Protein AF-A0A2C9JWJ2-F1 (afdb_monomer)

pLDDT: mean 86.5, std 15.66, range [28.59, 97.75]

Sequence (155 aa):
MFPVQCCSLRPDGSKEAERLYRRLQAEPNRHSLLKAHLTRERLDSHKKLKTKFGGSLAHCIRSGCLNTDSPVGIYASDPDAYKTFCDLFLPIIKDYHEVNEVNHSSKDFGAKSIRQEIFELDNDRIESTRVSVARSLEGLPFPPLLTLEKRYYVC

InterPro domains:
  IPR000749 ATP:guanido phosphotransferase [PTHR11547] (22-151)
  IPR014746 Glutamine synthetase/guanido kinase, catalytic domain [SSF55931] (120-152)
  IPR022413 ATP:guanido phosphotransferase, N-terminal [PF02807] (29-94)
  IPR022413 ATP:guanido phosphotransferase, N-terminal [PS51509] (16-98)
  IPR022414 ATP:guanido phosphotransferase, catalytic domain [PS51510] (125-155)
  IPR036802 ATP:guanido phosphotransferase, N-terminal domain superfamily [G3DSA:1.10.135.10] (11-100)
  IPR036802 ATP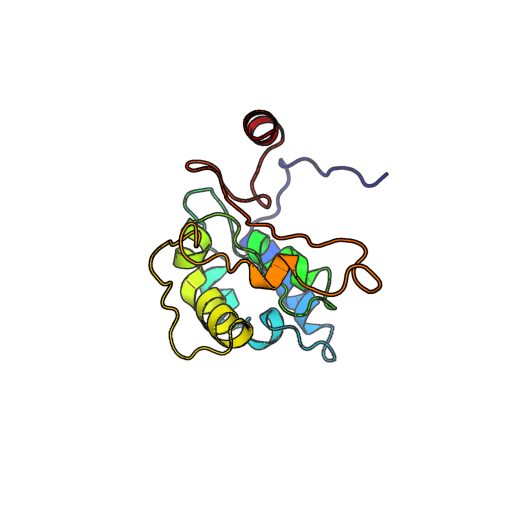:guanido phosphotransferase, N-terminal domain superfamily [SSF48034] (19-105)

Nearest PDB structures (foldseek):
  5u92-assembly1_A  TM=7.948E-01  e=2.588E-08  Polybetes pythagoricus
  4bg4-assembly1_A  TM=8.015E-01  e=3.712E-08  Penaeus vannamei
  1sd0-assembly1_A  TM=7.660E-01  e=2.438E-08  Limulus polyphemus
  1p52-assembly1_A  TM=8.009E-01  e=6.372E-08  Limulus polyphemus
  1rl9-assembly1_A  TM=7.642E-01  e=5.651E-08  Limulus polyphemus

Radius of gyration: 19.35 Å; Cα contacts (8 Å, |Δi|>4): 157; chains: 1; bounding box: 47×38×53 Å

Structure (mmCIF, N/CA/C/O backbone):
data_AF-A0A2C9JWJ2-F1
#
_entry.id   AF-A0A2C9JWJ2-F1
#
loop_
_atom_site.group_PDB
_atom_site.id
_atom_site.type_symbol
_atom_site.label_atom_id
_atom_site.label_alt_id
_atom_site.label_comp_id
_atom_site.label_asym_id
_atom_site.label_entity_id
_atom_site.label_seq_id
_atom_site.pdbx_PDB_ins_code
_atom_site.Cartn_x
_atom_site.Cartn_y
_atom_site.Cartn_z
_atom_site.occupancy
_atom_site.B_iso_or_equiv
_atom_site.auth_seq_id
_atom_site.auth_comp_id
_atom_site.auth_asym_id
_atom_site.auth_atom_id
_atom_site.pdbx_PDB_model_num
ATOM 1 N N . MET A 1 1 ? -20.471 9.208 -14.717 1.00 31.77 1 MET A N 1
ATOM 2 C CA . MET A 1 1 ? -19.671 10.328 -14.179 1.00 31.77 1 MET A CA 1
ATOM 3 C C . MET A 1 1 ? -19.720 10.223 -12.659 1.00 31.77 1 MET A C 1
ATOM 5 O O . MET A 1 1 ? -20.707 10.626 -12.063 1.00 31.77 1 MET A O 1
ATOM 9 N N . PHE A 1 2 ? -18.756 9.538 -12.037 1.00 28.59 2 PHE A N 1
ATOM 10 C CA . PHE A 1 2 ? -18.747 9.392 -10.577 1.00 28.59 2 PHE A CA 1
ATOM 11 C C . PHE A 1 2 ? -18.278 10.714 -9.962 1.00 28.59 2 PHE A C 1
ATOM 13 O O . PHE A 1 2 ? -17.233 11.216 -10.382 1.00 28.59 2 PHE A O 1
ATOM 20 N N . PRO A 1 3 ? -19.029 11.311 -9.025 1.00 34.53 3 PRO A N 1
ATOM 21 C CA . PRO A 1 3 ? -18.628 12.569 -8.425 1.00 34.53 3 PRO A CA 1
ATOM 22 C C . PRO A 1 3 ? -17.312 12.356 -7.676 1.00 34.53 3 PRO A C 1
ATOM 24 O O . PRO A 1 3 ? -17.209 11.503 -6.795 1.00 34.53 3 PRO A O 1
ATOM 27 N N . VAL A 1 4 ? -16.297 13.139 -8.045 1.00 41.62 4 VAL A N 1
ATOM 28 C CA . VAL A 1 4 ? -15.074 13.320 -7.263 1.00 41.62 4 VAL A CA 1
ATOM 29 C C . VAL A 1 4 ? -15.473 13.938 -5.929 1.00 41.62 4 VAL A C 1
ATOM 31 O O . VAL A 1 4 ? -15.631 15.149 -5.792 1.00 41.62 4 VAL A O 1
ATOM 34 N N . GLN A 1 5 ? -15.738 13.077 -4.951 1.00 37.66 5 GLN A N 1
ATOM 35 C CA . GLN A 1 5 ? -16.144 13.500 -3.626 1.00 37.66 5 GLN A CA 1
ATOM 36 C C . GLN A 1 5 ? -14.987 14.283 -3.000 1.00 37.66 5 GLN A C 1
ATOM 38 O O . GLN A 1 5 ? -13.907 13.755 -2.736 1.00 37.66 5 GLN A O 1
ATOM 43 N N . CYS A 1 6 ? -15.233 15.582 -2.857 1.00 34.53 6 CYS A N 1
ATOM 44 C CA . CYS A 1 6 ? -14.332 16.593 -2.339 1.00 34.53 6 CYS A CA 1
ATOM 45 C C . CYS A 1 6 ? -13.671 16.134 -1.023 1.00 34.53 6 CYS A C 1
ATOM 47 O O . CYS A 1 6 ? -14.335 15.608 -0.128 1.00 34.53 6 CYS A O 1
ATOM 49 N N . CYS A 1 7 ? -12.358 16.356 -0.897 1.00 45.22 7 CYS A N 1
ATOM 50 C CA . CYS A 1 7 ? -11.502 15.973 0.240 1.00 45.22 7 CYS A CA 1
ATOM 51 C C . CYS A 1 7 ? -11.943 16.503 1.624 1.00 45.22 7 CYS A C 1
ATOM 53 O O . CYS A 1 7 ? -11.316 16.150 2.627 1.00 45.22 7 CYS A O 1
ATOM 55 N N . SER A 1 8 ? -12.974 17.347 1.693 1.00 37.84 8 SER A N 1
ATOM 56 C CA . SER A 1 8 ? -13.389 18.122 2.868 1.00 37.84 8 SER A CA 1
ATOM 57 C C . SER A 1 8 ? -14.313 17.389 3.848 1.00 37.84 8 SER A C 1
ATOM 59 O O . SER A 1 8 ? -14.487 17.864 4.965 1.00 37.84 8 SER A O 1
ATOM 61 N N . LEU A 1 9 ? -14.860 16.221 3.493 1.00 38.97 9 LEU A N 1
ATOM 62 C CA . LEU A 1 9 ? -15.733 15.424 4.373 1.00 38.97 9 LEU A CA 1
ATOM 63 C C . LEU A 1 9 ? -15.189 14.009 4.582 1.00 38.97 9 LEU A C 1
ATOM 65 O O . LEU A 1 9 ? -15.927 13.027 4.503 1.00 38.97 9 LEU A O 1
ATOM 69 N N . ARG A 1 10 ? -13.876 13.873 4.813 1.00 54.56 10 ARG A N 1
ATOM 70 C CA . ARG A 1 10 ? -13.324 12.561 5.162 1.00 54.56 10 ARG A CA 1
ATOM 71 C C . ARG A 1 10 ? -13.861 12.159 6.543 1.00 54.56 10 ARG A C 1
ATOM 73 O O . ARG A 1 10 ? -13.571 12.866 7.509 1.00 54.56 10 ARG A O 1
ATOM 80 N N . PRO A 1 11 ? -14.638 11.063 6.659 1.00 58.69 11 PRO A N 1
ATOM 81 C CA . PRO A 1 11 ? -15.038 10.548 7.960 1.00 58.69 11 PRO A CA 1
ATOM 82 C C . PRO A 1 11 ? -13.790 10.290 8.806 1.00 58.69 11 PRO A C 1
ATOM 84 O O . PRO A 1 11 ? -12.715 10.016 8.265 1.00 58.69 11 PRO A O 1
ATOM 87 N N . ASP A 1 12 ? -13.940 10.392 10.128 1.00 81.12 12 ASP A N 1
ATOM 88 C CA . ASP A 1 12 ? -12.898 10.032 11.090 1.00 81.12 12 ASP A CA 1
ATOM 89 C C . ASP A 1 12 ? -12.196 8.741 10.639 1.00 81.12 12 ASP A C 1
ATOM 91 O O . ASP A 1 12 ? -12.841 7.704 10.452 1.00 81.12 12 ASP A O 1
ATOM 95 N N . GLY A 1 13 ? -10.878 8.826 10.428 1.00 83.88 13 GLY A N 1
ATOM 96 C CA . GLY A 1 13 ? -10.076 7.740 9.871 1.00 83.88 13 GLY A CA 1
ATOM 97 C C . GLY A 1 13 ? -10.216 6.438 10.658 1.00 83.88 13 GLY A C 1
ATOM 98 O O . GLY A 1 13 ? -10.171 5.368 10.053 1.00 83.88 13 GLY A O 1
ATOM 99 N N . SER A 1 14 ? -10.477 6.526 11.967 1.00 91.00 14 SER A N 1
ATOM 100 C CA . SER A 1 14 ? -10.747 5.364 12.813 1.00 91.00 14 SER A CA 1
ATOM 101 C C . SER A 1 14 ? -12.103 4.726 12.499 1.00 91.00 14 SER A C 1
ATOM 103 O O . SER A 1 14 ? -12.196 3.507 12.369 1.00 91.00 14 SER A O 1
ATOM 105 N N . LYS A 1 15 ? -13.165 5.529 12.352 1.00 93.75 15 LYS A N 1
ATOM 106 C CA . LYS A 1 15 ? -14.509 5.030 12.001 1.00 93.75 15 LYS A CA 1
ATOM 107 C C . LYS A 1 15 ? -14.534 4.426 10.600 1.00 93.75 15 LYS A C 1
ATOM 109 O O . LYS A 1 15 ? -15.178 3.405 10.373 1.00 93.75 15 LYS A O 1
ATOM 114 N N . GLU A 1 16 ? -13.811 5.039 9.670 1.00 94.88 16 GLU A N 1
ATOM 115 C CA . GLU A 1 16 ? -13.692 4.530 8.308 1.00 94.88 16 GLU A CA 1
ATOM 116 C C . GLU A 1 16 ? -12.931 3.199 8.266 1.00 94.88 16 GLU A C 1
ATOM 118 O O . GLU A 1 16 ? -13.369 2.274 7.585 1.00 94.88 16 GLU A O 1
ATOM 123 N N . ALA A 1 17 ? -11.839 3.062 9.027 1.00 95.25 17 ALA A N 1
ATOM 124 C CA . ALA A 1 17 ? -11.104 1.801 9.124 1.00 95.25 17 ALA A CA 1
ATOM 125 C C . ALA A 1 17 ? -11.995 0.662 9.653 1.00 95.25 17 ALA A C 1
ATOM 127 O O . ALA A 1 17 ? -11.984 -0.433 9.097 1.00 95.25 17 ALA A O 1
ATOM 128 N N . GLU A 1 18 ? -12.833 0.935 10.657 1.00 96.38 18 GLU A N 1
ATOM 129 C CA . GLU A 1 18 ? -13.821 -0.025 11.174 1.00 96.38 18 GLU A CA 1
ATOM 130 C C . GLU A 1 18 ? -14.855 -0.432 10.117 1.00 96.38 18 GLU A C 1
ATOM 132 O O . GLU A 1 18 ? -15.161 -1.616 9.959 1.00 96.38 18 GLU A O 1
ATOM 137 N N . ARG A 1 19 ? -15.382 0.534 9.352 1.00 96.25 19 ARG A N 1
ATOM 138 C CA . ARG A 1 19 ? -16.327 0.255 8.260 1.00 96.25 19 ARG A CA 1
ATOM 139 C C . ARG A 1 19 ? -15.695 -0.642 7.194 1.00 96.25 19 ARG A C 1
ATOM 141 O O . ARG A 1 19 ? -16.320 -1.603 6.749 1.00 96.25 19 ARG A O 1
ATOM 148 N N . LEU A 1 20 ? -14.467 -0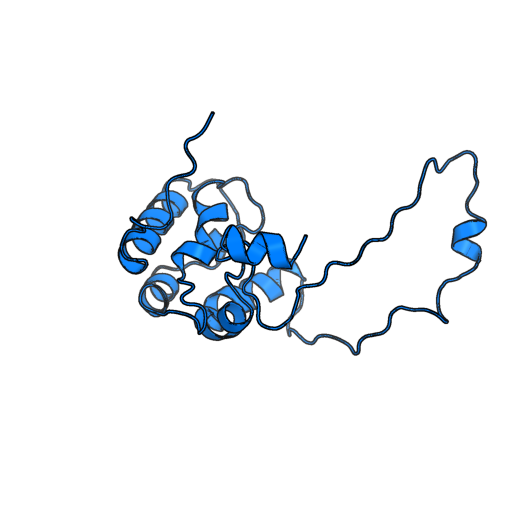.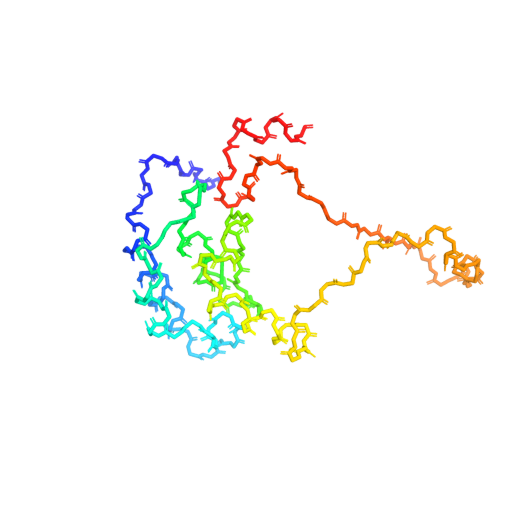322 6.786 1.00 95.56 20 LEU A N 1
ATOM 149 C CA . LEU A 1 20 ? -13.716 -1.068 5.776 1.00 95.56 20 LEU A CA 1
ATOM 150 C C . LEU A 1 20 ? -13.381 -2.484 6.258 1.00 95.56 20 LEU A C 1
ATOM 152 O O . LEU A 1 20 ? -13.570 -3.438 5.507 1.00 95.56 20 LEU A O 1
ATOM 156 N N . TYR A 1 21 ? -12.986 -2.635 7.524 1.00 95.44 21 TYR A N 1
ATOM 157 C CA . TYR A 1 21 ? -12.743 -3.939 8.135 1.00 95.44 21 TYR A CA 1
ATOM 158 C C . TYR A 1 21 ? -13.989 -4.827 8.114 1.00 95.44 21 TYR A C 1
ATOM 160 O O . TYR A 1 21 ? -13.925 -5.962 7.654 1.00 95.44 21 TYR A O 1
ATOM 168 N N . ARG A 1 22 ? -15.150 -4.307 8.538 1.00 95.19 22 ARG A N 1
ATOM 169 C CA . ARG A 1 22 ? -16.412 -5.069 8.500 1.00 95.19 22 ARG A CA 1
ATOM 170 C C . ARG A 1 22 ? -16.751 -5.544 7.090 1.00 95.19 22 ARG A C 1
ATOM 172 O O . ARG A 1 22 ? -17.151 -6.688 6.916 1.00 95.19 22 ARG A O 1
ATOM 179 N N . ARG A 1 23 ? -16.553 -4.682 6.089 1.00 94.19 23 ARG A N 1
ATOM 180 C CA . ARG A 1 23 ? -16.768 -5.037 4.681 1.00 94.19 23 ARG A CA 1
ATOM 181 C C . ARG A 1 23 ? -15.828 -6.152 4.220 1.00 94.19 23 ARG A C 1
ATOM 183 O O . ARG A 1 23 ? -16.280 -7.063 3.543 1.00 94.19 23 ARG A O 1
ATOM 190 N N . LEU A 1 24 ? -14.556 -6.105 4.614 1.00 93.44 24 LEU A N 1
ATOM 191 C CA . LEU A 1 24 ? -13.585 -7.153 4.291 1.00 93.44 24 LEU A CA 1
ATOM 192 C C . LEU A 1 24 ? -13.974 -8.512 4.896 1.00 93.44 24 LEU A C 1
ATOM 194 O O . LEU A 1 24 ? -13.812 -9.543 4.250 1.00 93.44 24 LEU A O 1
ATOM 198 N N . GLN A 1 25 ? -14.508 -8.510 6.121 1.00 92.88 25 GLN A N 1
ATOM 199 C CA . GLN A 1 25 ? -14.938 -9.728 6.816 1.00 92.88 25 GLN A CA 1
ATOM 200 C C . GLN A 1 25 ? -16.261 -10.301 6.283 1.00 92.88 25 GLN A C 1
ATOM 202 O O . GLN A 1 25 ? -16.484 -11.502 6.387 1.00 92.88 25 GLN A O 1
ATOM 207 N N . ALA A 1 26 ? -17.120 -9.473 5.678 1.00 92.94 26 ALA A N 1
ATOM 208 C CA . ALA A 1 26 ? -18.396 -9.911 5.103 1.00 92.94 26 ALA A CA 1
ATOM 209 C C . ALA A 1 26 ? -18.245 -10.845 3.884 1.00 92.94 26 ALA A C 1
ATOM 211 O O . ALA A 1 26 ? -19.211 -11.485 3.482 1.00 92.94 26 ALA A O 1
ATOM 212 N N . GLU A 1 27 ? -17.044 -10.940 3.309 1.00 89.12 27 GLU A N 1
ATOM 213 C CA . GLU A 1 27 ? -16.729 -11.734 2.118 1.00 89.12 27 GLU A CA 1
ATOM 214 C C . GLU A 1 27 ? -15.799 -12.909 2.491 1.00 89.12 27 GLU A C 1
ATOM 216 O O . GLU A 1 27 ? -14.586 -12.844 2.255 1.00 89.12 27 GLU A O 1
ATOM 221 N N . PRO A 1 28 ? -16.305 -13.995 3.113 1.00 82.19 28 PRO A N 1
ATOM 222 C CA . PRO A 1 28 ? -15.480 -15.063 3.689 1.00 82.19 28 PRO A CA 1
ATOM 223 C C . PRO A 1 28 ? -14.654 -15.830 2.647 1.00 82.19 28 PRO A C 1
ATOM 225 O O . PRO A 1 28 ? -13.527 -16.211 2.950 1.00 82.19 28 PRO A O 1
ATOM 228 N N . ASN A 1 29 ? -15.141 -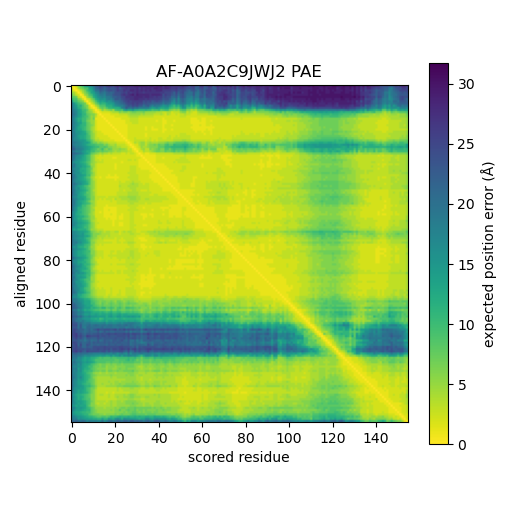15.941 1.409 1.00 86.00 29 ASN A N 1
ATOM 229 C CA . ASN A 1 29 ? -14.514 -16.716 0.327 1.00 86.00 29 ASN A CA 1
ATOM 230 C C . ASN A 1 29 ? -13.355 -15.992 -0.383 1.00 86.00 29 ASN A C 1
ATOM 232 O O . ASN A 1 29 ? -12.842 -16.463 -1.393 1.00 86.00 29 ASN A O 1
ATOM 236 N N . ARG A 1 30 ? -12.972 -14.803 0.089 1.00 88.00 30 ARG A N 1
ATOM 237 C CA . ARG A 1 30 ? -11.858 -14.028 -0.471 1.00 88.00 30 ARG A CA 1
ATOM 238 C C . ARG A 1 30 ? -10.580 -14.269 0.322 1.00 88.00 30 ARG A C 1
ATOM 240 O O . ARG A 1 30 ? -10.624 -14.331 1.552 1.00 88.00 30 ARG A O 1
ATOM 247 N N . HIS A 1 31 ? -9.458 -14.342 -0.390 1.00 88.56 31 HIS A N 1
ATOM 248 C CA . HIS A 1 31 ? -8.159 -14.776 0.138 1.00 88.56 31 HIS A CA 1
ATOM 249 C C . HIS A 1 31 ? -7.050 -13.737 -0.079 1.00 88.56 31 HIS A C 1
ATOM 251 O O . HIS A 1 31 ? -5.900 -14.092 -0.307 1.00 88.56 31 HIS A O 1
ATOM 257 N N . SER A 1 32 ? -7.388 -12.445 -0.043 1.00 94.69 32 SER A N 1
ATOM 258 C CA . SER A 1 32 ? -6.380 -11.393 -0.183 1.00 94.69 32 SER A CA 1
ATOM 259 C C . SER A 1 32 ? -5.380 -11.411 0.979 1.00 94.69 32 SER A C 1
ATOM 261 O O . SER A 1 32 ? -5.762 -11.675 2.125 1.00 94.69 32 SER A O 1
ATOM 263 N N . LEU A 1 33 ? -4.115 -11.064 0.715 1.00 96.62 33 LEU A N 1
ATOM 264 C CA . LEU A 1 33 ? -3.090 -10.960 1.765 1.00 96.62 33 LEU A CA 1
ATOM 265 C C . LEU A 1 33 ? -3.492 -9.949 2.846 1.00 96.62 33 LEU A C 1
ATOM 267 O O . LEU A 1 33 ? -3.275 -10.186 4.033 1.00 96.62 33 LEU A O 1
ATOM 271 N N . LEU A 1 34 ? -4.157 -8.852 2.464 1.00 96.56 34 LEU A N 1
ATOM 272 C CA . LEU A 1 34 ? -4.730 -7.911 3.422 1.00 96.56 34 LEU A CA 1
ATOM 273 C C . LEU A 1 34 ? -5.677 -8.617 4.395 1.00 96.56 34 LEU A C 1
ATOM 275 O O . LEU A 1 34 ? -5.597 -8.363 5.589 1.00 96.56 34 LEU A O 1
ATOM 279 N N . LYS A 1 35 ? -6.580 -9.478 3.915 1.00 95.00 35 LYS A N 1
ATOM 280 C CA . LYS A 1 35 ? -7.539 -10.165 4.787 1.00 95.00 35 LYS A CA 1
ATOM 281 C C . LYS A 1 35 ? -6.868 -11.189 5.694 1.00 95.00 35 LYS A C 1
ATOM 283 O O . LYS A 1 35 ? -7.277 -11.310 6.844 1.00 95.00 35 LYS A O 1
ATOM 288 N N . ALA A 1 36 ? -5.844 -11.882 5.200 1.00 95.12 36 ALA A N 1
ATOM 289 C CA . ALA A 1 36 ? -5.061 -12.813 6.007 1.00 95.12 36 ALA A CA 1
ATOM 290 C C . ALA A 1 36 ? -4.347 -12.104 7.174 1.00 95.12 36 ALA A C 1
ATOM 292 O O . ALA A 1 36 ? -4.297 -12.630 8.283 1.00 95.12 36 ALA A O 1
ATOM 293 N N . HIS A 1 37 ? -3.842 -10.888 6.940 1.00 96.56 37 HIS A N 1
ATOM 294 C CA . HIS A 1 37 ? -3.000 -10.172 7.905 1.00 96.56 37 HIS A CA 1
ATOM 295 C C . HIS A 1 37 ? -3.699 -9.077 8.702 1.00 96.56 37 HIS A C 1
ATOM 297 O O . HIS A 1 37 ? -3.201 -8.694 9.760 1.00 96.56 37 HIS A O 1
ATOM 303 N N . LEU A 1 38 ? -4.826 -8.544 8.244 1.00 96.44 38 LEU A N 1
ATOM 304 C CA . LEU A 1 38 ? -5.579 -7.535 8.979 1.00 96.44 38 LEU A CA 1
ATOM 305 C C . LEU A 1 38 ? -6.451 -8.223 10.030 1.00 96.44 38 LEU A C 1
ATOM 307 O O . LEU A 1 38 ? -7.630 -8.483 9.803 1.00 96.44 38 LEU A O 1
ATOM 311 N N . THR A 1 39 ? -5.865 -8.510 11.190 1.00 96.31 39 THR A N 1
ATOM 312 C CA . THR A 1 39 ? -6.588 -9.034 12.355 1.00 96.31 39 THR A CA 1
ATOM 313 C C . THR A 1 39 ? -7.310 -7.917 13.107 1.00 96.31 39 THR A C 1
ATOM 315 O O . THR A 1 39 ? -7.011 -6.728 12.943 1.00 96.31 39 THR A O 1
ATOM 318 N N . ARG A 1 40 ? -8.250 -8.293 13.983 1.00 96.25 40 ARG A N 1
ATOM 319 C CA . ARG A 1 40 ? -8.937 -7.338 14.862 1.00 96.25 40 ARG A CA 1
ATOM 320 C C . ARG A 1 40 ? -7.951 -6.557 15.736 1.00 96.25 40 ARG A C 1
ATOM 322 O O . ARG A 1 40 ? -8.075 -5.343 15.855 1.00 96.25 40 ARG A O 1
ATOM 329 N N . GLU A 1 41 ? -6.948 -7.239 16.273 1.00 96.88 41 GLU A N 1
ATOM 330 C CA . GLU A 1 41 ? -5.896 -6.644 17.102 1.00 96.88 41 GLU A CA 1
ATOM 331 C C . GLU A 1 41 ? -5.082 -5.608 16.319 1.00 96.88 41 GLU A C 1
ATOM 333 O O . GLU A 1 41 ? -4.937 -4.468 16.757 1.00 96.88 41 GLU A O 1
ATOM 338 N N . ARG A 1 42 ? -4.623 -5.957 15.107 1.00 96.31 42 ARG A N 1
ATOM 339 C CA . ARG A 1 42 ? -3.886 -5.022 14.243 1.00 96.31 42 ARG A CA 1
ATOM 340 C C . ARG A 1 42 ? -4.746 -3.823 13.853 1.00 96.31 42 ARG A C 1
ATOM 342 O O . ARG A 1 42 ? -4.242 -2.702 13.855 1.00 96.31 42 ARG A O 1
ATOM 349 N N . LEU A 1 43 ? -6.035 -4.019 13.570 1.00 96.75 43 LEU A N 1
ATOM 350 C CA . LEU A 1 43 ? -6.961 -2.913 13.324 1.00 96.75 43 LEU A CA 1
ATOM 351 C C . LEU A 1 43 ? -7.038 -1.977 14.538 1.00 96.75 43 LEU A C 1
ATOM 353 O O . LEU A 1 43 ? -6.876 -0.767 14.389 1.00 96.75 43 LEU A O 1
ATOM 357 N N . ASP A 1 44 ? -7.287 -2.524 15.727 1.00 96.44 44 ASP A N 1
ATOM 358 C CA . ASP A 1 44 ? -7.504 -1.743 16.944 1.00 96.44 44 ASP A CA 1
ATOM 359 C C . ASP A 1 44 ? -6.257 -0.948 17.361 1.00 96.44 44 ASP A C 1
ATOM 361 O O . ASP A 1 44 ? -6.389 0.227 17.719 1.00 96.44 44 ASP A O 1
ATOM 365 N N . SER A 1 45 ? -5.062 -1.528 17.207 1.00 96.00 45 SER A N 1
ATOM 366 C CA . SER A 1 45 ? -3.783 -0.856 17.474 1.00 96.00 45 SER A CA 1
ATOM 367 C C . SER A 1 45 ? -3.495 0.304 16.515 1.00 96.00 45 SER A C 1
ATOM 369 O O . SER A 1 45 ? -2.903 1.305 16.912 1.00 96.00 45 SER A O 1
ATOM 371 N N . HIS A 1 46 ? -3.938 0.212 15.257 1.00 94.44 46 HIS A N 1
ATOM 372 C CA . HIS A 1 46 ? -3.512 1.140 14.204 1.00 94.44 46 HIS A CA 1
ATOM 373 C C . HIS A 1 46 ? -4.592 2.130 13.741 1.00 94.44 46 HIS A C 1
ATOM 375 O O . HIS A 1 46 ? -4.263 3.160 13.151 1.00 94.44 46 HIS A O 1
ATOM 381 N N . LYS A 1 47 ? -5.883 1.883 14.007 1.00 94.06 47 LYS A N 1
ATOM 382 C CA . LYS A 1 47 ? -6.999 2.689 13.462 1.00 94.06 47 LYS A CA 1
ATOM 383 C C . LYS A 1 47 ? -6.979 4.172 13.852 1.00 94.06 47 LYS A C 1
ATOM 385 O O . LYS A 1 47 ? -7.541 4.993 13.130 1.00 94.06 47 LYS A O 1
ATOM 390 N N . LYS A 1 48 ? -6.343 4.523 14.976 1.00 95.31 48 LYS A N 1
ATOM 391 C CA . LYS A 1 48 ? -6.215 5.912 15.461 1.00 95.31 48 LYS A CA 1
ATOM 392 C C . LYS A 1 48 ? -4.907 6.588 15.042 1.00 95.31 48 LYS A C 1
ATOM 394 O O . LYS A 1 48 ? -4.782 7.799 15.211 1.00 95.31 48 LYS A O 1
ATOM 399 N N . LEU A 1 49 ? -3.942 5.830 14.520 1.00 95.50 49 LEU A N 1
ATOM 400 C CA . LEU A 1 49 ? -2.636 6.362 14.146 1.00 95.50 49 LEU A CA 1
ATOM 401 C C . LEU A 1 49 ? -2.718 7.165 12.846 1.00 95.50 49 LEU A C 1
ATOM 403 O O . LEU A 1 49 ? -3.557 6.911 11.972 1.00 95.50 49 LEU A O 1
ATOM 407 N N . LYS A 1 50 ? -1.811 8.135 12.726 1.00 95.75 50 LYS A N 1
ATOM 408 C CA . LYS A 1 50 ? -1.609 8.923 11.514 1.00 95.75 50 LYS A CA 1
ATOM 409 C C . LYS A 1 50 ? -0.128 8.997 11.175 1.00 95.75 50 LYS A C 1
ATOM 411 O O . LYS A 1 50 ? 0.704 9.081 12.073 1.00 95.75 50 LYS A O 1
ATOM 416 N N . THR A 1 51 ? 0.171 8.995 9.885 1.00 95.69 51 THR A N 1
ATOM 417 C CA . THR A 1 51 ? 1.522 9.216 9.364 1.00 95.69 51 THR A CA 1
ATOM 418 C C . THR A 1 51 ? 1.881 10.701 9.394 1.00 95.69 51 THR A C 1
ATOM 420 O O . THR A 1 51 ? 1.011 11.567 9.553 1.00 95.69 51 THR A O 1
ATOM 423 N N . LYS A 1 52 ? 3.153 11.019 9.134 1.00 93.81 52 LYS A N 1
ATOM 424 C CA . LYS A 1 52 ? 3.639 12.403 8.962 1.00 93.81 52 LYS A CA 1
ATOM 425 C C . LYS A 1 52 ? 2.857 13.225 7.933 1.00 93.81 52 LYS A C 1
ATOM 427 O O . LYS A 1 52 ? 2.722 14.433 8.098 1.00 93.81 52 LYS A O 1
ATOM 432 N N . PHE A 1 53 ? 2.321 12.587 6.892 1.00 91.69 53 PHE A N 1
ATOM 433 C CA . PHE A 1 53 ? 1.528 13.254 5.851 1.00 91.69 53 PHE A CA 1
ATOM 434 C C . PHE A 1 53 ? 0.017 13.242 6.138 1.00 91.69 53 PHE A C 1
ATOM 436 O O . PHE A 1 53 ? -0.780 13.647 5.292 1.00 91.69 53 PHE A O 1
ATOM 443 N N . GLY A 1 54 ? -0.400 12.784 7.324 1.00 93.19 54 GLY A N 1
ATOM 444 C CA . GLY A 1 54 ? -1.807 12.690 7.714 1.00 93.19 54 GLY A CA 1
ATOM 445 C C . GLY A 1 54 ? -2.538 11.476 7.134 1.00 93.19 54 GLY A C 1
ATOM 446 O O . GLY A 1 54 ? -3.770 11.421 7.181 1.00 93.19 54 GLY A O 1
ATOM 447 N N . GLY A 1 55 ? -1.800 10.502 6.600 1.00 94.12 55 GLY A N 1
ATOM 448 C CA . GLY A 1 55 ? -2.324 9.212 6.172 1.00 94.12 55 GLY A CA 1
ATOM 449 C C . GLY A 1 55 ? -2.845 8.405 7.345 1.00 94.12 55 GLY A C 1
ATOM 450 O O . GLY A 1 55 ? -2.269 8.421 8.424 1.00 94.12 55 GLY A O 1
ATOM 451 N N . SER A 1 56 ? -3.949 7.698 7.140 1.00 96.62 56 SER A N 1
ATOM 452 C CA . SER A 1 56 ? -4.537 6.806 8.145 1.00 96.62 56 SER A CA 1
ATOM 453 C C . SER A 1 56 ? -4.569 5.379 7.619 1.00 96.62 56 SER A C 1
ATOM 455 O O . SER A 1 56 ? -4.492 5.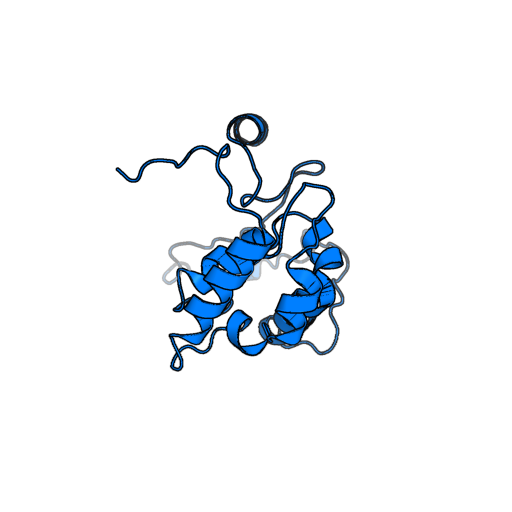163 6.406 1.00 96.62 56 SER A O 1
ATOM 457 N N . LEU A 1 57 ? -4.783 4.409 8.511 1.00 96.56 57 LEU A N 1
ATOM 458 C CA . LEU A 1 57 ? -4.965 3.011 8.121 1.00 96.56 57 LEU A CA 1
ATOM 459 C C . LEU A 1 57 ? -6.057 2.854 7.051 1.00 96.56 57 LEU A C 1
ATOM 461 O O . LEU A 1 57 ? -5.883 2.109 6.090 1.00 96.56 57 LEU A O 1
ATOM 465 N N . ALA A 1 58 ? -7.145 3.623 7.164 1.00 96.50 58 ALA A N 1
ATOM 466 C CA . ALA A 1 58 ? -8.223 3.628 6.181 1.00 96.50 58 ALA A CA 1
ATOM 467 C C . ALA A 1 58 ? -7.742 3.983 4.765 1.00 96.50 58 ALA A C 1
ATOM 469 O O . ALA A 1 58 ? -8.206 3.372 3.810 1.00 96.50 58 ALA A O 1
ATOM 470 N N . HIS A 1 59 ? -6.803 4.924 4.611 1.00 96.00 59 HIS A N 1
ATOM 471 C CA . HIS A 1 59 ? -6.228 5.230 3.296 1.00 96.00 59 HIS A CA 1
ATOM 472 C C . HIS A 1 59 ? -5.456 4.034 2.728 1.00 96.00 59 HIS A C 1
ATOM 474 O O . HIS A 1 59 ? -5.479 3.829 1.517 1.00 96.00 59 HIS A O 1
ATOM 480 N N . CYS A 1 60 ? -4.828 3.235 3.593 1.00 96.94 60 CYS A N 1
ATOM 481 C CA . CYS A 1 60 ? -3.992 2.120 3.173 1.00 96.94 60 CYS A CA 1
ATOM 482 C C . CYS A 1 60 ? -4.794 0.880 2.750 1.00 96.94 60 CYS A C 1
ATOM 484 O O . CYS A 1 60 ? -4.451 0.222 1.770 1.00 96.94 60 CYS A O 1
ATOM 486 N N . ILE A 1 61 ? -5.877 0.569 3.469 1.00 96.62 61 ILE A N 1
ATOM 487 C CA . ILE A 1 61 ? -6.661 -0.666 3.268 1.00 96.62 61 ILE A CA 1
ATOM 488 C C . ILE A 1 61 ? -7.872 -0.483 2.345 1.00 96.62 61 ILE A C 1
ATOM 490 O O . ILE A 1 61 ? -8.499 -1.459 1.938 1.00 96.62 61 ILE A O 1
ATOM 494 N N . ARG A 1 62 ? -8.233 0.766 2.008 1.00 95.75 62 ARG A N 1
ATOM 495 C CA . ARG A 1 62 ? -9.464 1.082 1.265 1.00 95.75 62 ARG A CA 1
ATOM 496 C C . ARG A 1 62 ? -9.607 0.278 -0.019 1.00 95.75 62 ARG A C 1
ATOM 498 O O . ARG A 1 62 ? -10.698 -0.218 -0.272 1.00 95.75 62 ARG A O 1
ATOM 505 N N . SER A 1 63 ? -8.538 0.153 -0.808 1.00 94.69 63 SER A N 1
ATOM 506 C CA . SER A 1 63 ? -8.615 -0.552 -2.090 1.00 94.69 63 SER A CA 1
ATOM 507 C C . SER A 1 63 ? -9.002 -2.020 -1.902 1.00 94.69 63 SER A C 1
ATOM 509 O O . SER A 1 63 ? -9.997 -2.446 -2.475 1.00 94.69 63 SER A O 1
ATOM 511 N N . GLY A 1 64 ? -8.315 -2.769 -1.031 1.00 94.69 64 GLY A N 1
ATOM 512 C CA . GLY A 1 64 ? -8.623 -4.185 -0.799 1.00 94.69 64 GLY A CA 1
ATOM 513 C C . GLY A 1 64 ? -9.950 -4.430 -0.085 1.00 94.69 64 GLY A C 1
ATOM 514 O O . GLY A 1 64 ? -10.584 -5.456 -0.301 1.00 94.69 64 GLY A O 1
ATOM 515 N N . CYS A 1 65 ? -10.414 -3.486 0.737 1.00 94.19 65 CYS A N 1
ATOM 516 C CA . CYS A 1 65 ? -11.731 -3.590 1.366 1.00 94.19 65 CYS A CA 1
ATOM 517 C C . CYS A 1 65 ? -12.885 -3.280 0.397 1.00 94.19 65 CYS A C 1
ATOM 519 O O . CYS A 1 65 ? -13.995 -3.780 0.587 1.00 94.19 65 CYS A O 1
ATOM 521 N N . LEU A 1 66 ? -12.669 -2.426 -0.610 1.00 93.00 66 LEU A N 1
ATOM 522 C CA . LEU A 1 66 ? -13.683 -2.118 -1.622 1.00 93.00 66 LEU A CA 1
ATOM 523 C C . LEU A 1 66 ? -13.673 -3.125 -2.777 1.00 93.00 66 LEU A C 1
ATOM 525 O O . LEU A 1 66 ? -14.756 -3.509 -3.218 1.00 93.00 66 LEU A O 1
ATOM 529 N N . ASN A 1 67 ? -12.482 -3.565 -3.184 1.00 93.25 67 ASN A N 1
ATOM 530 C CA . ASN A 1 67 ? -12.213 -4.508 -4.268 1.00 93.25 67 ASN A CA 1
ATOM 531 C C . ASN A 1 67 ? -11.642 -5.802 -3.668 1.00 93.25 67 ASN A C 1
ATOM 533 O O . ASN A 1 67 ? -10.426 -6.009 -3.602 1.00 93.25 67 ASN A O 1
ATOM 537 N N . THR A 1 68 ? -12.533 -6.639 -3.139 1.00 87.38 68 THR A N 1
ATOM 538 C CA . THR A 1 68 ? -12.192 -7.837 -2.350 1.00 87.38 68 THR A CA 1
ATOM 539 C C . THR A 1 68 ? -11.623 -8.990 -3.185 1.00 87.38 68 THR A C 1
ATOM 541 O O . THR A 1 68 ? -11.172 -9.991 -2.634 1.00 87.38 68 THR A O 1
ATOM 544 N N . ASP A 1 69 ? -11.612 -8.844 -4.505 1.00 89.12 69 ASP A N 1
ATOM 545 C CA . ASP A 1 69 ? -10.944 -9.682 -5.500 1.00 89.12 69 ASP A CA 1
ATOM 546 C C . ASP A 1 69 ? -9.445 -9.368 -5.663 1.00 89.12 69 ASP A C 1
ATOM 548 O O . ASP A 1 69 ? -8.725 -10.129 -6.306 1.00 89.12 69 ASP A O 1
ATOM 552 N N . SER A 1 70 ? -8.953 -8.286 -5.047 1.00 92.44 70 SER A N 1
ATOM 553 C CA . SER A 1 70 ? -7.531 -7.931 -5.062 1.00 92.44 70 SER A CA 1
ATOM 554 C C . SER A 1 70 ? -6.676 -9.018 -4.396 1.00 92.44 70 SER A C 1
ATOM 556 O O . SER A 1 70 ? -6.957 -9.372 -3.251 1.00 92.44 70 SER A O 1
ATOM 558 N N . PRO A 1 71 ? -5.572 -9.481 -5.011 1.00 93.75 71 PRO A N 1
ATOM 559 C CA . PRO A 1 71 ? -4.713 -10.499 -4.400 1.00 93.75 71 PRO A CA 1
ATOM 560 C C . PRO A 1 71 ? -3.985 -9.984 -3.147 1.00 93.75 71 PRO A C 1
ATOM 562 O O . PRO A 1 71 ? -3.851 -10.704 -2.164 1.00 93.75 71 PRO A O 1
ATOM 565 N N . VAL A 1 72 ? -3.563 -8.713 -3.141 1.00 96.31 72 VAL A N 1
ATOM 566 C CA . VAL A 1 72 ? -2.862 -8.097 -1.999 1.00 96.31 72 VAL A CA 1
ATOM 567 C C . VAL A 1 72 ? -3.799 -7.189 -1.206 1.00 96.31 72 VAL A C 1
ATOM 569 O O . VAL A 1 72 ? -4.118 -7.478 -0.058 1.00 96.31 72 VAL A O 1
ATOM 572 N N . GLY A 1 73 ? -4.278 -6.103 -1.823 1.00 95.06 73 GLY A N 1
ATOM 573 C CA . GLY A 1 73 ? -5.315 -5.234 -1.257 1.00 95.06 73 GLY A CA 1
ATOM 574 C C . GLY A 1 73 ? -4.843 -4.089 -0.348 1.00 95.06 73 GLY A C 1
ATOM 575 O O . GLY A 1 73 ? -5.689 -3.348 0.151 1.00 95.06 73 GLY A O 1
ATOM 576 N N . ILE A 1 74 ? -3.537 -3.884 -0.152 1.00 97.00 74 ILE A N 1
ATOM 577 C CA . ILE A 1 74 ? -2.994 -2.783 0.664 1.00 97.00 74 ILE A CA 1
ATOM 578 C C . ILE A 1 74 ? -2.084 -1.861 -0.157 1.00 97.00 74 ILE A C 1
ATOM 580 O O . ILE A 1 74 ? -1.348 -2.320 -1.025 1.00 97.00 74 ILE A O 1
ATOM 584 N N . TYR A 1 75 ? -2.117 -0.560 0.137 1.00 97.31 75 TYR A N 1
ATOM 585 C CA . TYR A 1 75 ? -1.229 0.449 -0.447 1.00 97.31 75 TYR A CA 1
ATOM 586 C C . TYR A 1 75 ? -0.710 1.383 0.643 1.00 97.31 75 TYR A C 1
ATOM 588 O O . TYR A 1 75 ? -1.473 1.806 1.501 1.00 97.31 75 TYR A O 1
ATOM 596 N N . ALA A 1 76 ? 0.567 1.755 0.617 1.00 97.25 76 ALA A N 1
ATOM 597 C CA . ALA A 1 76 ? 1.069 2.793 1.513 1.00 97.25 76 ALA A CA 1
ATOM 598 C C . ALA A 1 76 ? 0.476 4.162 1.137 1.00 97.25 76 ALA A C 1
ATOM 600 O O . ALA A 1 76 ? 0.416 4.523 -0.040 1.00 97.25 76 ALA A O 1
ATOM 601 N N . SER A 1 77 ? 0.047 4.944 2.131 1.00 95.69 77 SER A N 1
ATOM 602 C CA . SER A 1 77 ? -0.453 6.308 1.905 1.00 95.69 77 SER A CA 1
ATOM 603 C C . SER A 1 77 ? 0.662 7.311 1.601 1.00 95.69 77 SER A C 1
ATOM 605 O O . SER A 1 77 ? 0.447 8.301 0.904 1.00 95.69 77 SER A O 1
ATOM 607 N N . ASP A 1 78 ? 1.853 7.044 2.129 1.00 96.25 78 ASP A N 1
ATOM 608 C CA . ASP A 1 78 ? 3.066 7.854 2.052 1.00 96.25 78 ASP A CA 1
ATOM 609 C C . ASP A 1 78 ? 4.263 7.008 2.547 1.00 96.25 78 ASP A C 1
ATOM 611 O O . ASP A 1 78 ? 4.052 5.893 3.037 1.00 96.25 78 ASP A O 1
ATOM 615 N N . PRO A 1 79 ? 5.517 7.488 2.430 1.00 95.62 79 PRO A N 1
ATOM 616 C CA . PRO A 1 79 ? 6.688 6.717 2.857 1.00 95.62 79 PRO A CA 1
ATOM 617 C C . PRO A 1 79 ? 6.704 6.347 4.348 1.00 95.62 79 PRO A C 1
ATOM 619 O O . PRO A 1 79 ? 7.279 5.326 4.723 1.00 95.62 79 PRO A O 1
ATOM 622 N N . ASP A 1 80 ? 6.087 7.164 5.205 1.00 97.00 80 ASP A N 1
ATOM 623 C CA . ASP A 1 80 ? 6.054 6.960 6.655 1.00 97.00 80 ASP A CA 1
ATOM 624 C C . ASP A 1 80 ? 5.052 5.858 7.046 1.00 97.00 80 ASP A C 1
ATOM 626 O O . ASP A 1 80 ? 5.261 5.167 8.040 1.00 97.00 80 ASP A O 1
ATOM 630 N N . ALA A 1 81 ? 4.047 5.586 6.204 1.00 97.38 81 ALA A N 1
ATOM 631 C CA . ALA A 1 81 ? 3.070 4.511 6.397 1.00 97.38 81 ALA A CA 1
ATOM 632 C C . ALA A 1 81 ? 3.705 3.123 6.599 1.00 97.38 81 ALA A C 1
ATOM 634 O O . ALA A 1 81 ? 3.213 2.348 7.418 1.00 97.38 81 ALA A O 1
ATOM 635 N N . TYR A 1 82 ? 4.815 2.821 5.914 1.00 97.19 82 TYR A N 1
ATOM 636 C CA . TYR A 1 82 ? 5.541 1.556 6.101 1.00 97.19 82 TYR A CA 1
ATOM 637 C C . TYR A 1 82 ? 6.118 1.404 7.513 1.00 97.19 82 TYR A C 1
ATOM 639 O O . TYR A 1 82 ? 6.292 0.285 7.983 1.00 97.19 82 TYR A O 1
ATOM 647 N N . LYS A 1 83 ? 6.397 2.519 8.198 1.00 96.69 83 LYS A N 1
ATOM 648 C CA . LYS A 1 83 ? 6.876 2.533 9.584 1.00 96.69 83 LYS A CA 1
ATOM 649 C C . LYS A 1 83 ? 5.711 2.591 10.566 1.00 96.69 83 LYS A C 1
ATOM 651 O O . LYS A 1 83 ? 5.670 1.798 11.497 1.00 96.69 83 LYS A O 1
ATOM 656 N N . THR A 1 84 ? 4.747 3.489 10.347 1.00 97.00 84 THR A N 1
ATOM 657 C CA . THR A 1 84 ? 3.586 3.670 11.237 1.00 97.00 84 THR A CA 1
ATOM 658 C C . THR A 1 84 ? 2.707 2.424 11.318 1.00 97.00 84 THR A C 1
ATOM 660 O O . THR A 1 84 ? 2.158 2.135 12.374 1.00 97.00 84 THR A O 1
ATOM 663 N N . PHE A 1 85 ? 2.561 1.694 10.211 1.00 97.06 85 PHE A N 1
ATOM 664 C CA . PHE A 1 85 ? 1.733 0.490 10.112 1.00 97.06 85 PHE A CA 1
ATOM 665 C C . PHE A 1 85 ? 2.589 -0.756 9.830 1.00 97.06 85 PHE A C 1
ATOM 667 O O . PHE A 1 85 ? 2.152 -1.667 9.123 1.00 97.06 85 PHE A O 1
ATOM 674 N N . CYS A 1 86 ? 3.825 -0.776 10.344 1.00 96.38 86 CYS A N 1
ATOM 675 C CA . CYS A 1 86 ? 4.814 -1.827 10.085 1.00 96.38 86 CYS A CA 1
ATOM 676 C C . CYS A 1 86 ? 4.265 -3.229 10.386 1.00 96.38 86 CYS A C 1
ATOM 678 O O . CYS A 1 86 ? 4.387 -4.122 9.552 1.00 96.38 86 CYS A O 1
ATOM 680 N N . ASP A 1 87 ? 3.562 -3.393 11.508 1.00 96.06 87 ASP A N 1
ATOM 681 C CA . ASP A 1 87 ? 3.005 -4.681 11.943 1.00 96.06 87 ASP A CA 1
ATOM 682 C C . ASP A 1 87 ? 1.994 -5.278 10.955 1.00 96.06 87 ASP A C 1
ATOM 684 O O . ASP A 1 87 ? 1.732 -6.481 10.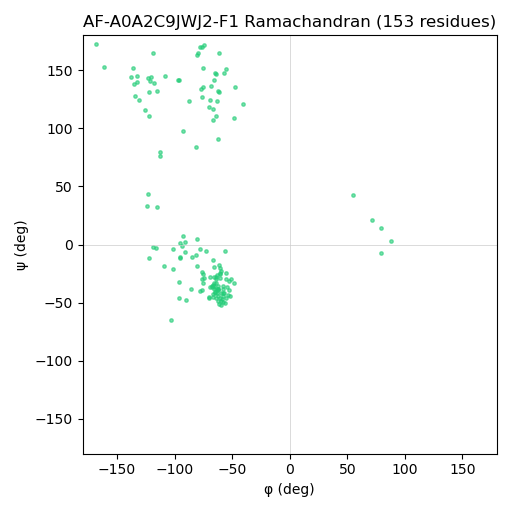984 1.00 96.06 87 ASP A O 1
ATOM 688 N N . LEU A 1 88 ? 1.417 -4.446 10.082 1.00 97.25 88 LEU A N 1
ATOM 689 C CA . LEU A 1 88 ? 0.544 -4.876 8.997 1.00 97.25 88 LEU A CA 1
ATOM 690 C C . LEU A 1 88 ? 1.302 -5.014 7.670 1.00 97.25 88 LEU A C 1
ATOM 692 O O . LEU A 1 88 ? 1.119 -6.007 6.973 1.00 97.25 88 LEU A O 1
ATOM 696 N N . PHE A 1 89 ? 2.142 -4.040 7.304 1.00 97.75 89 PHE A N 1
ATOM 697 C CA . PHE A 1 89 ? 2.850 -4.060 6.018 1.00 97.75 89 PHE A CA 1
ATOM 698 C C . PHE A 1 89 ? 3.933 -5.131 5.949 1.00 97.75 89 PHE A C 1
ATOM 700 O O . PHE A 1 89 ? 4.019 -5.834 4.950 1.00 97.75 89 PHE A O 1
ATOM 707 N N . LEU A 1 90 ? 4.761 -5.256 6.984 1.00 96.81 90 LEU A N 1
ATOM 708 C CA . LEU A 1 90 ? 5.909 -6.154 6.985 1.00 96.81 90 LEU A CA 1
ATOM 709 C C . LEU A 1 90 ? 5.535 -7.619 6.700 1.00 96.81 90 LEU A C 1
ATOM 711 O O . LEU A 1 90 ? 6.156 -8.196 5.809 1.00 96.81 90 LEU A O 1
ATOM 715 N N . PRO A 1 91 ? 4.543 -8.234 7.375 1.00 97.25 91 PRO A N 1
ATOM 716 C CA . PRO A 1 91 ? 4.166 -9.611 7.062 1.00 97.25 91 PRO A CA 1
ATOM 717 C C . PRO A 1 91 ? 3.555 -9.751 5.658 1.00 97.25 91 PRO A C 1
ATOM 719 O O . PRO A 1 91 ? 3.859 -10.714 4.969 1.00 97.25 91 PRO A O 1
ATOM 722 N N . ILE A 1 92 ? 2.788 -8.763 5.178 1.00 97.44 92 ILE A N 1
ATOM 723 C CA . ILE A 1 92 ? 2.256 -8.777 3.803 1.00 97.44 92 ILE A CA 1
ATOM 724 C C . ILE A 1 92 ? 3.388 -8.702 2.766 1.00 97.44 92 ILE A C 1
ATOM 726 O O . ILE A 1 92 ? 3.330 -9.388 1.751 1.00 97.44 92 ILE A O 1
ATOM 730 N N . ILE A 1 93 ? 4.416 -7.880 3.006 1.00 97.38 93 ILE A N 1
ATOM 731 C CA . ILE A 1 93 ? 5.592 -7.766 2.131 1.00 97.38 93 ILE A CA 1
ATOM 732 C C . ILE A 1 93 ? 6.353 -9.094 2.104 1.00 97.38 93 ILE A C 1
ATOM 734 O O . ILE A 1 93 ? 6.713 -9.555 1.026 1.00 97.38 93 ILE A O 1
ATOM 738 N N . LYS A 1 94 ? 6.577 -9.716 3.267 1.00 97.06 94 LYS A N 1
ATOM 739 C CA . LYS A 1 94 ? 7.245 -11.021 3.363 1.00 97.06 94 LYS A CA 1
ATOM 740 C C . LYS A 1 94 ? 6.508 -12.100 2.576 1.00 97.06 94 LYS A C 1
ATOM 742 O O . LYS A 1 94 ? 7.140 -12.784 1.781 1.00 97.06 94 LYS A O 1
ATOM 747 N N . ASP A 1 95 ? 5.190 -12.182 2.737 1.00 96.88 95 ASP A N 1
ATOM 748 C CA . ASP A 1 95 ? 4.365 -13.163 2.030 1.00 96.88 95 ASP A CA 1
ATOM 749 C C . ASP A 1 95 ? 4.328 -12.900 0.522 1.00 96.88 95 ASP A C 1
ATOM 751 O O . ASP A 1 95 ? 4.497 -13.822 -0.266 1.00 96.88 95 ASP A O 1
ATOM 755 N N . TYR A 1 96 ? 4.149 -11.644 0.100 1.00 96.94 96 TYR A N 1
ATOM 756 C CA . TYR A 1 96 ? 4.076 -11.297 -1.321 1.00 96.94 96 TYR A CA 1
ATOM 757 C C . TYR A 1 96 ? 5.401 -11.514 -2.063 1.00 96.94 96 TYR A C 1
ATOM 759 O O . TYR A 1 96 ? 5.399 -11.860 -3.241 1.00 96.94 96 TYR A O 1
ATOM 767 N N . HIS A 1 97 ? 6.530 -11.269 -1.393 1.00 95.81 97 HIS A N 1
ATOM 768 C CA . HIS A 1 97 ? 7.863 -11.454 -1.966 1.00 95.81 97 HIS A CA 1
ATOM 769 C C . HIS A 1 97 ? 8.473 -12.828 -1.662 1.00 95.81 97 HIS A C 1
ATOM 771 O O . HIS A 1 97 ? 9.586 -13.082 -2.112 1.00 95.81 97 HIS A O 1
ATOM 777 N N . GLU A 1 98 ? 7.774 -13.683 -0.911 1.00 95.75 98 GLU A N 1
ATOM 778 C CA . GLU A 1 98 ? 8.226 -15.019 -0.503 1.00 95.75 98 GLU A CA 1
ATOM 779 C C . GLU A 1 98 ? 9.593 -14.999 0.214 1.00 95.75 98 GLU A C 1
ATOM 781 O O . GLU A 1 98 ? 10.475 -15.824 -0.029 1.00 95.75 98 GLU A O 1
ATOM 786 N N . VAL A 1 99 ? 9.785 -14.030 1.121 1.00 95.25 99 VAL A N 1
ATOM 787 C CA . VAL A 1 99 ? 11.037 -13.833 1.875 1.00 95.25 99 VAL A CA 1
ATOM 788 C C . VAL A 1 99 ? 10.829 -13.858 3.386 1.00 95.25 99 VAL A C 1
ATOM 790 O O . VAL A 1 99 ? 9.871 -13.303 3.919 1.00 95.25 99 VAL A O 1
ATOM 793 N N . ASN A 1 100 ? 11.797 -14.422 4.112 1.00 92.75 100 ASN A N 1
ATOM 794 C CA . ASN A 1 100 ? 11.784 -14.432 5.581 1.00 92.75 100 ASN A CA 1
ATOM 795 C C . ASN A 1 100 ? 12.143 -13.068 6.185 1.00 92.75 100 ASN A C 1
ATOM 797 O O . ASN A 1 100 ? 11.623 -12.676 7.236 1.00 92.75 100 ASN A O 1
ATOM 801 N N . GLU A 1 101 ? 13.023 -12.327 5.515 1.00 92.75 101 GLU A N 1
ATOM 802 C CA . GLU A 1 101 ? 13.506 -11.016 5.931 1.00 92.75 101 GLU A CA 1
ATOM 803 C C . GLU A 1 101 ? 13.445 -10.038 4.763 1.00 92.75 101 GLU A C 1
ATOM 805 O O . GLU A 1 101 ? 13.749 -10.378 3.621 1.00 92.75 101 GLU A O 1
ATOM 810 N N . VAL A 1 102 ? 13.047 -8.800 5.056 1.00 90.62 102 VAL A N 1
ATOM 811 C CA . VAL A 1 102 ? 12.959 -7.744 4.047 1.00 90.62 102 VAL A CA 1
ATOM 812 C C . VAL A 1 102 ? 14.282 -6.991 4.038 1.00 90.62 102 VAL A C 1
ATOM 814 O O . VAL A 1 102 ? 14.505 -6.112 4.868 1.00 90.62 102 VAL A O 1
ATOM 817 N N . ASN A 1 103 ? 15.155 -7.344 3.097 1.00 89.62 103 ASN A N 1
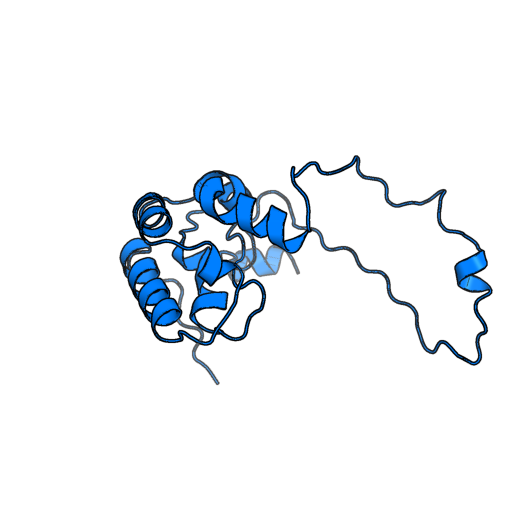ATOM 818 C CA . ASN A 1 103 ? 16.419 -6.656 2.867 1.00 89.62 103 ASN A CA 1
ATOM 819 C C . ASN A 1 103 ? 16.509 -6.220 1.400 1.00 89.62 103 ASN A C 1
ATOM 821 O O . ASN A 1 103 ? 16.507 -7.052 0.494 1.00 89.62 103 ASN A O 1
ATOM 825 N N . HIS A 1 104 ? 16.543 -4.910 1.159 1.00 87.81 104 HIS A N 1
ATOM 826 C CA . HIS A 1 104 ? 16.638 -4.371 -0.193 1.00 87.81 104 HIS A CA 1
ATOM 827 C C . HIS A 1 104 ? 18.112 -4.255 -0.589 1.00 87.81 104 HIS A C 1
ATOM 829 O O . HIS A 1 104 ? 18.883 -3.567 0.080 1.00 87.81 104 HIS A O 1
ATOM 835 N N . SER A 1 105 ? 18.498 -4.884 -1.700 1.00 86.56 105 SER A N 1
ATOM 836 C CA . SER A 1 105 ? 19.867 -4.826 -2.222 1.00 86.56 105 SER A CA 1
ATOM 837 C C . SER A 1 105 ? 20.296 -3.398 -2.579 1.00 86.56 105 SER A C 1
ATOM 839 O O . SER A 1 105 ? 19.474 -2.485 -2.727 1.00 86.56 105 SER A O 1
ATOM 841 N N . SER A 1 106 ? 21.602 -3.189 -2.755 1.00 87.00 106 SER A N 1
ATOM 842 C CA . SER A 1 106 ? 22.116 -1.927 -3.285 1.00 87.00 106 SER A CA 1
ATOM 843 C C . SER A 1 106 ? 21.500 -1.620 -4.655 1.00 87.00 106 SER A C 1
ATOM 845 O O . SER A 1 106 ? 21.144 -2.512 -5.429 1.00 87.00 106 SER A O 1
ATOM 847 N N . LYS A 1 107 ? 21.326 -0.326 -4.939 1.00 85.31 107 LYS A N 1
ATOM 848 C CA . LYS A 1 107 ? 20.773 0.133 -6.215 1.00 85.31 107 LYS A CA 1
ATOM 849 C C . LYS A 1 107 ? 21.798 -0.125 -7.318 1.00 85.31 107 LYS A C 1
ATOM 851 O O . LYS A 1 107 ? 22.864 0.482 -7.301 1.00 85.31 107 LYS A O 1
ATOM 856 N N . ASP A 1 108 ? 21.434 -0.951 -8.288 1.00 86.00 108 ASP A N 1
ATOM 857 C CA . ASP A 1 108 ? 22.161 -1.123 -9.541 1.00 86.00 108 ASP A CA 1
ATOM 858 C C . ASP A 1 108 ? 21.153 -1.117 -10.695 1.00 86.00 108 ASP A C 1
ATOM 860 O O . ASP A 1 108 ? 20.145 -1.821 -10.662 1.00 86.00 108 ASP A O 1
ATOM 864 N N . PHE A 1 109 ? 21.395 -0.273 -11.695 1.00 82.19 109 PHE A N 1
ATOM 865 C CA . PHE A 1 109 ? 20.570 -0.197 -12.902 1.00 82.19 109 PHE A CA 1
ATOM 866 C C . PHE A 1 109 ? 21.077 -1.126 -14.012 1.00 82.19 109 PHE A C 1
ATOM 868 O O . PHE A 1 109 ? 20.512 -1.136 -15.103 1.00 82.19 109 PHE A O 1
ATOM 875 N N . GLY A 1 110 ? 22.136 -1.898 -13.753 1.00 74.06 110 GLY A N 1
ATOM 876 C CA . GLY A 1 110 ? 22.614 -2.944 -14.646 1.00 74.06 110 GLY A CA 1
ATOM 877 C C . GLY A 1 110 ? 23.283 -2.414 -15.910 1.00 74.06 110 GLY A C 1
ATOM 878 O O . GLY A 1 110 ? 23.392 -3.154 -16.881 1.00 74.06 110 GLY A O 1
ATOM 879 N N . ALA A 1 111 ? 23.769 -1.166 -15.920 1.00 69.69 111 ALA A N 1
ATOM 880 C CA . ALA A 1 111 ? 24.388 -0.546 -17.100 1.00 69.69 111 ALA A CA 1
ATOM 881 C C . ALA A 1 111 ? 25.556 -1.365 -17.689 1.00 69.69 111 ALA A C 1
ATOM 883 O O . ALA A 1 111 ? 25.846 -1.256 -18.875 1.00 69.69 111 ALA A O 1
ATOM 884 N N . LYS A 1 112 ? 26.213 -2.199 -16.871 1.00 69.19 112 LYS A N 1
ATOM 885 C CA . LYS A 1 112 ? 27.308 -3.097 -17.279 1.00 69.19 112 LYS A CA 1
ATOM 886 C C . LYS A 1 112 ? 26.878 -4.559 -17.469 1.00 69.19 112 LYS A C 1
ATOM 888 O O . LYS A 1 112 ? 27.702 -5.387 -17.835 1.00 69.19 112 LYS A O 1
ATOM 893 N N . SER A 1 113 ? 25.619 -4.878 -17.185 1.00 67.44 113 SER A N 1
ATOM 894 C CA . SER A 1 113 ? 25.084 -6.244 -17.100 1.00 67.44 113 SER A CA 1
ATOM 895 C C . SER A 1 113 ? 24.015 -6.536 -18.153 1.00 67.44 113 SER A C 1
ATOM 897 O O . SER A 1 113 ? 23.526 -7.663 -18.215 1.00 67.44 113 SER A O 1
ATOM 899 N N . ILE A 1 114 ? 23.645 -5.549 -18.979 1.00 68.94 114 ILE A N 1
ATOM 900 C CA . ILE A 1 114 ? 22.768 -5.762 -20.133 1.00 68.94 114 ILE A CA 1
ATOM 901 C C . ILE A 1 114 ? 23.525 -6.636 -21.134 1.00 68.94 114 ILE A C 1
ATOM 903 O O . ILE A 1 114 ? 24.481 -6.194 -21.771 1.00 68.94 114 ILE A O 1
ATOM 907 N N . ARG A 1 115 ? 23.114 -7.900 -21.234 1.00 67.00 115 ARG A N 1
ATOM 908 C CA . ARG A 1 115 ? 23.691 -8.860 -22.175 1.00 67.00 115 ARG A CA 1
ATOM 909 C C . ARG A 1 115 ? 23.160 -8.586 -23.576 1.00 67.00 115 ARG A C 1
ATOM 911 O O . ARG A 1 115 ? 21.953 -8.433 -23.757 1.00 67.00 115 ARG A O 1
ATOM 918 N N . GLN A 1 116 ? 24.062 -8.567 -24.556 1.00 63.53 116 GLN A N 1
ATOM 919 C CA . GLN A 1 116 ? 23.713 -8.415 -25.972 1.00 63.53 116 GLN A CA 1
ATOM 920 C C . GLN A 1 116 ? 22.798 -9.544 -26.475 1.00 63.53 116 GLN A C 1
ATOM 922 O O . GLN A 1 116 ? 21.978 -9.299 -27.348 1.00 63.53 116 GLN A O 1
ATOM 927 N N . GLU A 1 117 ? 22.845 -10.717 -25.834 1.00 64.25 117 GLU A N 1
ATOM 928 C CA . GLU A 1 117 ? 21.999 -11.895 -26.088 1.00 64.25 117 GLU A CA 1
ATOM 929 C C . GLU A 1 117 ? 20.487 -11.585 -26.104 1.00 64.25 117 GLU A C 1
ATOM 931 O O . GLU A 1 117 ? 19.732 -12.229 -26.825 1.00 64.25 117 GLU A O 1
ATOM 936 N N . ILE A 1 118 ? 20.023 -10.572 -25.355 1.00 65.31 118 ILE A N 1
ATOM 937 C CA . ILE A 1 118 ? 18.607 -10.147 -25.362 1.00 65.31 118 ILE A CA 1
ATOM 938 C C . ILE A 1 118 ? 18.194 -9.603 -26.742 1.00 65.31 118 ILE A C 1
ATOM 940 O O . ILE A 1 118 ? 17.028 -9.701 -27.118 1.00 65.31 118 ILE A O 1
ATOM 944 N N . PHE A 1 119 ? 19.140 -9.048 -27.502 1.00 63.94 119 PHE A N 1
ATOM 945 C CA . PHE A 1 119 ? 18.922 -8.506 -28.845 1.00 63.94 119 PHE A CA 1
ATOM 946 C C . PHE A 1 119 ? 19.155 -9.536 -29.961 1.00 63.94 119 PHE A C 1
ATOM 948 O O . PHE A 1 119 ? 18.876 -9.236 -31.117 1.00 63.94 119 PHE A O 1
ATOM 955 N N . GLU A 1 120 ? 19.647 -10.733 -29.627 1.00 67.56 120 GLU A N 1
ATOM 956 C CA . GLU A 1 120 ? 19.814 -11.859 -30.560 1.00 67.56 120 GLU A CA 1
ATOM 957 C C . GLU A 1 120 ? 18.624 -12.834 -30.521 1.00 67.56 120 GLU A C 1
ATOM 959 O O . GLU A 1 120 ? 18.618 -13.845 -31.223 1.00 67.56 120 GLU A O 1
ATOM 964 N N . LEU A 1 121 ? 17.606 -12.545 -29.698 1.00 66.38 121 LEU A N 1
ATOM 965 C CA . LEU A 1 121 ? 16.367 -13.313 -29.668 1.00 66.38 121 LEU A CA 1
ATOM 966 C C . LEU A 1 121 ? 15.667 -13.226 -31.032 1.00 66.38 121 LEU A C 1
ATOM 968 O O . LEU A 1 121 ? 15.510 -12.148 -31.596 1.00 66.38 121 LEU A O 1
ATOM 972 N N . ASP A 1 122 ? 15.256 -14.388 -31.534 1.00 66.19 122 ASP A N 1
ATOM 973 C CA . ASP A 1 122 ? 14.669 -14.599 -32.857 1.00 66.19 122 ASP A CA 1
ATOM 974 C C . ASP A 1 122 ? 13.544 -13.583 -33.159 1.00 66.19 122 ASP A C 1
ATOM 976 O O . ASP A 1 122 ? 12.466 -13.623 -32.552 1.00 66.19 122 ASP A O 1
ATOM 980 N N . ASN A 1 123 ? 13.815 -12.649 -34.079 1.00 64.50 123 ASN A N 1
ATOM 981 C CA . ASN A 1 123 ? 12.939 -11.512 -34.404 1.00 64.50 123 ASN A CA 1
ATOM 982 C C . ASN A 1 123 ? 11.566 -11.947 -34.943 1.00 64.50 123 ASN A C 1
ATOM 984 O O . ASN A 1 123 ? 10.615 -11.169 -34.899 1.00 64.50 123 ASN A O 1
ATOM 988 N N . ASP A 1 124 ? 11.437 -13.197 -35.387 1.00 76.00 124 ASP A N 1
ATOM 989 C CA . ASP A 1 124 ? 10.188 -13.755 -35.906 1.00 76.00 124 ASP A CA 1
ATOM 990 C C . ASP A 1 124 ? 9.187 -14.136 -34.792 1.00 76.00 124 ASP A C 1
ATOM 992 O O . ASP A 1 124 ? 8.066 -14.558 -35.082 1.00 76.00 124 ASP A O 1
ATOM 996 N N . ARG A 1 125 ? 9.562 -14.007 -33.505 1.00 78.44 125 ARG A N 1
ATOM 997 C CA . ARG A 1 125 ? 8.721 -14.402 -32.353 1.00 78.44 125 ARG A CA 1
ATOM 998 C C . ARG A 1 125 ? 8.409 -13.288 -31.354 1.00 78.44 125 ARG A C 1
ATOM 1000 O O . ARG A 1 125 ? 7.573 -13.503 -30.476 1.00 78.44 125 ARG A O 1
ATOM 1007 N N . ILE A 1 126 ? 9.074 -12.135 -31.435 1.00 83.25 126 ILE A N 1
ATOM 1008 C CA . ILE A 1 126 ? 8.958 -11.062 -30.436 1.00 83.25 126 ILE A CA 1
ATOM 1009 C C . ILE A 1 126 ? 8.496 -9.771 -31.109 1.00 83.25 126 ILE A C 1
ATOM 1011 O O . ILE A 1 126 ? 9.256 -9.124 -31.817 1.00 83.25 126 ILE A O 1
ATOM 1015 N N . GLU A 1 127 ? 7.260 -9.356 -30.826 1.00 85.69 127 GLU A N 1
ATOM 1016 C CA . GLU A 1 127 ? 6.714 -8.091 -31.340 1.00 85.69 127 GLU A CA 1
ATOM 1017 C C . GLU A 1 127 ? 7.266 -6.863 -30.599 1.00 85.69 127 GLU A C 1
ATOM 1019 O O . GLU A 1 127 ? 7.511 -5.820 -31.202 1.00 85.69 127 GLU A O 1
ATOM 1024 N N . SER A 1 128 ? 7.443 -6.952 -29.274 1.00 86.69 128 SER A N 1
ATOM 1025 C CA . SER A 1 128 ? 8.030 -5.870 -28.476 1.00 86.69 128 SER A CA 1
ATOM 1026 C C . SER A 1 128 ? 8.549 -6.347 -27.119 1.00 86.69 128 SER A C 1
ATOM 1028 O O . SER A 1 128 ? 8.023 -7.285 -26.521 1.00 86.69 128 SER A O 1
ATOM 1030 N N . THR A 1 129 ? 9.551 -5.634 -26.600 1.00 83.50 129 THR A N 1
ATOM 1031 C CA . THR A 1 129 ? 10.106 -5.832 -25.256 1.00 83.50 129 THR A CA 1
ATOM 1032 C C . THR A 1 129 ? 9.988 -4.534 -24.469 1.00 83.50 129 THR A C 1
ATOM 1034 O O . THR A 1 129 ? 10.383 -3.470 -24.946 1.00 83.50 129 THR A O 1
ATOM 1037 N N . ARG A 1 130 ? 9.465 -4.603 -23.240 1.00 87.88 130 ARG A N 1
ATOM 1038 C CA . ARG A 1 130 ? 9.299 -3.434 -22.368 1.00 87.88 130 ARG A CA 1
ATOM 1039 C C . ARG A 1 130 ? 9.846 -3.704 -20.973 1.00 87.88 130 ARG A C 1
ATOM 1041 O O . ARG A 1 130 ? 9.369 -4.589 -20.272 1.00 87.88 130 ARG A O 1
ATOM 1048 N N . VAL A 1 131 ? 10.763 -2.848 -20.534 1.00 86.62 131 VAL A N 1
ATOM 1049 C CA . VAL A 1 131 ? 11.249 -2.791 -19.150 1.00 86.62 131 VAL A CA 1
ATOM 1050 C C . VAL A 1 131 ? 10.838 -1.448 -18.559 1.00 86.62 131 VAL A C 1
ATOM 1052 O O . VAL A 1 131 ? 11.011 -0.407 -19.188 1.00 86.62 131 VAL A O 1
ATOM 1055 N N . SER A 1 132 ? 10.268 -1.452 -17.356 1.00 90.88 132 SER A N 1
ATOM 1056 C CA . SER A 1 132 ? 9.876 -0.217 -16.672 1.00 90.88 132 SER A CA 1
ATOM 1057 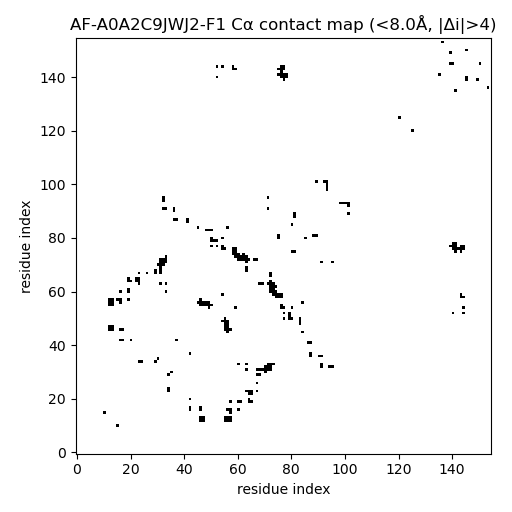C C . SER A 1 132 ? 10.214 -0.255 -15.199 1.00 90.88 132 SER A C 1
ATOM 1059 O O . SER A 1 132 ? 10.042 -1.282 -14.547 1.00 90.88 132 SER A O 1
ATOM 1061 N N . VAL A 1 133 ? 10.601 0.899 -14.668 1.00 91.25 133 VAL A N 1
ATOM 1062 C CA . VAL A 1 133 ? 10.850 1.104 -13.244 1.00 91.25 133 VAL A CA 1
ATOM 1063 C C . VAL A 1 133 ? 9.938 2.204 -12.715 1.00 91.25 133 VAL A C 1
ATOM 1065 O O . VAL A 1 133 ? 9.715 3.210 -13.384 1.00 91.25 133 VAL A O 1
ATOM 1068 N N . ALA A 1 134 ? 9.413 2.022 -11.506 1.00 92.44 134 ALA A N 1
ATOM 1069 C CA . ALA A 1 134 ? 8.611 3.035 -10.826 1.00 92.44 134 ALA A CA 1
ATOM 1070 C C . ALA A 1 134 ? 9.480 3.842 -9.852 1.00 92.44 134 ALA A C 1
ATOM 1072 O O . ALA A 1 134 ? 10.368 3.294 -9.191 1.00 92.44 134 ALA A O 1
ATOM 1073 N N . ARG A 1 135 ? 9.238 5.150 -9.758 1.00 92.38 135 ARG A N 1
ATOM 1074 C CA . ARG A 1 135 ? 9.902 6.062 -8.816 1.00 92.38 135 ARG A CA 1
ATOM 1075 C C . ARG A 1 135 ? 8.860 6.982 -8.190 1.00 92.38 135 ARG A C 1
ATOM 1077 O O . ARG A 1 135 ? 7.849 7.284 -8.815 1.00 92.38 135 ARG A O 1
ATOM 1084 N N . SER A 1 136 ? 9.143 7.433 -6.975 1.00 92.81 136 SER A N 1
ATOM 1085 C CA . SER A 1 136 ? 8.336 8.418 -6.256 1.00 92.81 136 SER A CA 1
ATOM 1086 C C . SER A 1 136 ? 9.186 9.658 -6.000 1.00 92.81 136 SER A C 1
ATOM 1088 O O . SER A 1 136 ? 10.365 9.523 -5.670 1.00 92.81 136 SER A O 1
ATOM 1090 N N . LEU A 1 137 ? 8.598 10.846 -6.154 1.00 93.00 137 LEU A N 1
ATOM 1091 C CA . LEU A 1 137 ? 9.277 12.111 -5.873 1.00 93.00 137 LEU A CA 1
ATOM 1092 C C . LEU A 1 137 ? 9.388 12.340 -4.363 1.00 93.00 137 LEU A C 1
ATOM 1094 O O . LEU A 1 137 ? 8.428 12.137 -3.617 1.00 93.00 137 LEU A O 1
ATOM 1098 N N . GLU A 1 138 ? 10.567 12.765 -3.919 1.00 93.00 138 GLU A N 1
ATOM 1099 C CA . GLU A 1 138 ? 10.823 13.092 -2.519 1.00 93.00 138 GLU A CA 1
ATOM 1100 C C . GLU A 1 138 ? 9.988 14.300 -2.063 1.00 93.00 138 GLU A C 1
ATOM 1102 O O . GLU A 1 138 ? 9.667 15.193 -2.845 1.00 93.00 138 GLU A O 1
ATOM 1107 N N . GLY A 1 139 ? 9.598 14.311 -0.786 1.00 91.88 139 GLY A N 1
ATOM 1108 C CA . GLY A 1 139 ? 8.792 15.386 -0.195 1.00 91.88 139 GLY A CA 1
ATOM 1109 C C . GLY A 1 139 ? 7.293 15.321 -0.514 1.00 91.88 139 GLY A C 1
ATOM 1110 O O . GLY A 1 139 ? 6.511 16.064 0.083 1.00 91.88 139 GLY A O 1
ATOM 1111 N N . LEU A 1 140 ? 6.862 14.410 -1.391 1.00 93.06 140 LEU A N 1
ATOM 1112 C CA . LEU A 1 140 ? 5.454 14.203 -1.723 1.00 93.06 140 LEU A CA 1
ATOM 1113 C C . LEU A 1 140 ? 4.918 12.888 -1.139 1.00 93.06 140 LEU A C 1
ATOM 1115 O O . LEU A 1 140 ? 5.642 11.892 -1.066 1.00 93.06 140 LEU A O 1
ATOM 1119 N N . PRO A 1 141 ? 3.639 12.854 -0.720 1.00 94.38 141 PRO A N 1
ATOM 1120 C CA . PRO A 1 141 ? 3.006 11.604 -0.341 1.00 94.38 141 PRO A CA 1
ATOM 1121 C C . PRO A 1 141 ? 2.676 10.768 -1.585 1.00 94.38 141 PRO A C 1
ATOM 1123 O O . PRO A 1 141 ? 2.742 11.240 -2.722 1.00 94.38 141 PRO A O 1
ATOM 1126 N N . PHE A 1 142 ? 2.257 9.524 -1.371 1.00 95.00 142 PHE A N 1
ATOM 1127 C CA . PHE A 1 142 ? 1.825 8.652 -2.459 1.00 95.00 142 PHE A CA 1
ATOM 1128 C C . PHE A 1 142 ? 0.414 9.026 -2.957 1.00 95.00 142 PHE A C 1
ATOM 1130 O O . PHE A 1 142 ? -0.291 9.818 -2.315 1.00 95.00 142 PHE A O 1
ATOM 1137 N N . PRO A 1 143 ? -0.042 8.456 -4.094 1.00 91.75 143 PRO A N 1
ATOM 1138 C CA . PRO A 1 143 ? -1.334 8.791 -4.692 1.00 91.75 143 PRO A CA 1
ATOM 1139 C C . PRO A 1 143 ? -2.552 8.802 -3.749 1.00 91.75 143 PRO A C 1
ATOM 1141 O O . PRO A 1 143 ? -3.411 9.657 -3.965 1.00 91.75 143 PRO A O 1
ATOM 1144 N N . PRO A 1 144 ? -2.657 7.960 -2.694 1.00 90.38 144 PRO A N 1
ATOM 1145 C CA . PRO A 1 144 ? -3.800 8.005 -1.774 1.00 90.38 144 PRO A CA 1
ATOM 1146 C C . PRO A 1 144 ? -3.998 9.339 -1.036 1.00 90.38 144 PRO A C 1
ATOM 1148 O O . PRO A 1 144 ? -5.106 9.620 -0.576 1.00 90.38 144 PRO A O 1
ATOM 1151 N N . LEU A 1 145 ? -2.944 10.149 -0.898 1.00 91.88 145 LEU A N 1
ATOM 1152 C CA . LEU A 1 145 ? -2.983 11.450 -0.218 1.00 91.88 145 LEU A CA 1
ATOM 1153 C C . LEU A 1 145 ? -2.627 12.626 -1.130 1.00 91.88 145 LEU A C 1
ATOM 1155 O O . LEU A 1 145 ? -2.651 13.775 -0.681 1.00 91.88 145 LEU A O 1
ATOM 1159 N N . LEU A 1 146 ? -2.283 12.363 -2.390 1.00 90.44 146 LEU A N 1
ATOM 1160 C CA . LEU A 1 146 ? -1.882 13.404 -3.324 1.00 90.44 146 LEU A CA 1
ATOM 1161 C C . LEU A 1 146 ? -3.091 14.280 -3.686 1.00 90.44 146 LEU A C 1
ATOM 1163 O O . LEU A 1 146 ? -4.122 13.788 -4.148 1.00 90.44 146 LEU A O 1
ATOM 1167 N N . THR A 1 147 ? -2.967 15.588 -3.469 1.00 90.31 147 THR A N 1
ATOM 1168 C CA . THR A 1 147 ? -3.990 16.566 -3.859 1.00 90.31 147 THR A CA 1
ATOM 1169 C C . THR A 1 147 ? -3.874 16.900 -5.344 1.00 90.31 147 THR A C 1
ATOM 1171 O O . THR A 1 147 ? -2.842 16.651 -5.966 1.00 90.31 147 THR A O 1
ATOM 1174 N N . LEU A 1 148 ? -4.927 17.493 -5.917 1.00 90.19 148 LEU A N 1
ATOM 1175 C CA . LEU A 1 148 ? -4.910 17.950 -7.309 1.00 90.19 148 LEU A CA 1
ATOM 1176 C C . LEU A 1 148 ? -3.776 18.957 -7.561 1.00 90.19 148 LEU A C 1
ATOM 1178 O O . LEU A 1 148 ? -3.030 18.807 -8.518 1.00 90.19 148 LEU A O 1
ATOM 1182 N N . GLU A 1 149 ? -3.600 19.917 -6.653 1.00 90.38 149 GLU A N 1
ATOM 1183 C CA . GLU A 1 149 ? -2.519 20.906 -6.707 1.00 90.38 149 GLU A CA 1
ATOM 1184 C C . GLU A 1 149 ? -1.132 20.248 -6.714 1.00 90.38 149 GLU A C 1
ATOM 1186 O O . GLU A 1 149 ? -0.323 20.514 -7.596 1.00 90.38 149 GLU A O 1
ATOM 1191 N N . LYS A 1 150 ? -0.879 19.307 -5.793 1.00 87.06 150 LYS A N 1
ATOM 1192 C CA . LYS A 1 150 ? 0.396 18.576 -5.749 1.00 87.06 150 LYS A CA 1
ATOM 1193 C C . LYS A 1 150 ? 0.602 17.686 -6.971 1.00 87.06 150 LYS A C 1
ATOM 1195 O O . LYS A 1 150 ? 1.74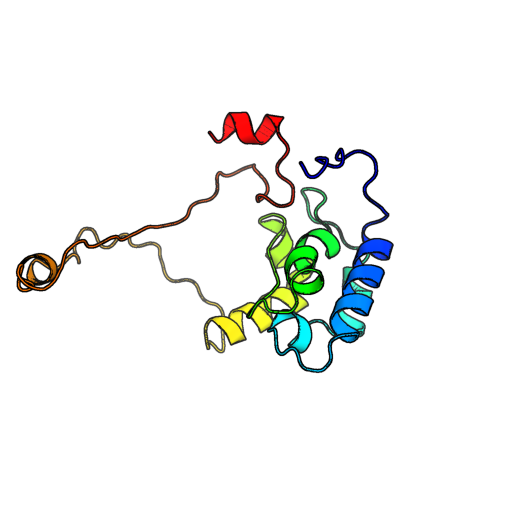1 17.437 -7.336 1.00 87.06 150 LYS A O 1
ATOM 1200 N N . ARG A 1 151 ? -0.470 17.205 -7.609 1.00 88.19 151 ARG A N 1
ATOM 1201 C CA . ARG A 1 151 ? -0.377 16.418 -8.846 1.00 88.19 151 ARG A CA 1
ATOM 1202 C C . ARG A 1 151 ? 0.116 17.265 -10.021 1.00 88.19 151 ARG A C 1
ATOM 1204 O O . ARG A 1 151 ? 0.910 16.753 -10.796 1.00 88.19 151 ARG A O 1
ATOM 1211 N N . TYR A 1 152 ? -0.262 18.542 -10.108 1.00 88.31 152 TYR A N 1
ATOM 1212 C CA . TYR A 1 152 ? 0.282 19.455 -11.125 1.00 88.31 152 TYR A CA 1
ATOM 1213 C C . TYR A 1 152 ? 1.777 19.747 -10.961 1.00 88.31 152 TYR A C 1
ATOM 1215 O O . TYR A 1 152 ? 2.411 20.188 -11.904 1.00 88.31 152 TYR A O 1
ATOM 1223 N N . TYR A 1 153 ? 2.352 19.508 -9.781 1.00 83.94 153 TYR A N 1
ATOM 1224 C CA . TYR A 1 153 ? 3.799 19.615 -9.584 1.00 83.94 153 TYR A CA 1
ATOM 1225 C C . TYR A 1 153 ? 4.560 18.366 -10.071 1.00 83.94 153 TYR A C 1
ATOM 1227 O O . TYR A 1 153 ? 5.773 18.396 -10.244 1.00 83.94 153 TYR A O 1
ATOM 1235 N N . VAL A 1 154 ? 3.856 17.242 -10.235 1.00 80.50 154 VAL A N 1
ATOM 1236 C CA . VAL A 1 154 ? 4.437 15.936 -10.589 1.00 80.50 154 VAL A CA 1
ATOM 1237 C C . VAL A 1 154 ? 4.353 15.666 -12.096 1.00 80.50 154 VAL A C 1
ATOM 1239 O O . VAL A 1 154 ? 5.208 14.955 -12.621 1.00 80.50 154 VAL A O 1
ATOM 1242 N N . CYS A 1 155 ? 3.303 16.170 -12.754 1.00 63.06 155 CYS A N 1
ATOM 1243 C CA . CYS A 1 155 ? 3.010 15.995 -14.180 1.00 63.06 155 CYS A CA 1
ATOM 1244 C C . CYS A 1 155 ? 3.444 17.218 -14.984 1.00 63.06 155 CYS A C 1
ATOM 1246 O O . CYS A 1 155 ? 4.006 17.004 -16.078 1.00 63.06 155 CYS A O 1
#

Solvent-accessible surface area (backbone atoms only — not comparable to full-atom values): 9746 Å² total; per-residue (Å²): 136,81,79,82,76,66,86,86,72,69,66,59,42,39,63,45,28,53,54,39,49,53,50,45,62,74,45,76,92,48,81,16,44,40,67,77,56,60,42,71,65,58,45,68,74,37,25,80,47,65,30,94,86,68,36,32,49,29,58,20,39,44,61,21,33,73,40,54,86,34,68,47,28,68,46,65,24,26,84,49,32,56,64,75,43,29,92,53,45,52,62,45,51,27,64,76,69,74,38,97,67,96,76,83,75,84,93,75,91,47,90,90,65,73,60,69,67,74,77,67,53,65,71,93,76,56,94,79,87,88,86,85,83,91,85,80,65,84,99,54,60,30,78,76,64,51,46,73,72,62,45,66,76,75,109

Organism: Biomphalaria glabrata (NCBI:txid6526)

Foldseek 3Di:
DDDPPDPPDDPQQLVLLVVLLVLLVVCVPFAALLSVQPDPVLSVVFSNDAFPLRDGPNLFQVQCSVVVNDNHRGDQQFPRSCVSSVSRVVVSVCVVVVHPDDDDDDDDPCPVPPDCVVVVPDPVPDPDDDDDDDDDDPPDTDPSSQDPVNVVVVD

Mean predicted aligned error: 7.34 Å

Secondary structure (DSSP, 8-state):
------GGG---HHHHHHHHHHHHHT-TT---HHHHH--HHHHHHHTT-B-TT--BHHHHHHHHHH-TT-SS----SSTTHHHHTHHHHHHHHHHHHT-SS--PPPP---TTT--GGGGSS-TTS-S----------TT---GGG--HHHHHTT-